Protein AF-A0A961IWF0-F1 (afdb_monomer_lite)

Foldseek 3Di:
DPPDDADQQWWKAWPVRDTAGFNDDDPFWTWGQDPVGDTDTGGVVRVVPTDMDTCPSPPNKDKDKDKDWDAPPDPPVVVQVVVQVVQQPDPQWDPPPHGKGKAFPQADPGGTMIMIMTMD

Sequence (120 aa):
LLEGQATVGDYVELDGGEAGTIVKMTARAIILETFDGKWIVVPNEHFITTRVVNYSDSGSANRYEAPFSVSYDTDINTVPAIIEAAVAKLDFVLEKPDGPDCELAGFGESGIDFVCEFWV

Structure (mmCIF, N/CA/C/O backbone):
data_AF-A0A961IWF0-F1
#
_entry.id   AF-A0A961IWF0-F1
#
loop_
_atom_site.group_PDB
_atom_site.id
_atom_site.type_symbol
_atom_site.label_atom_id
_atom_site.label_alt_id
_atom_site.label_comp_id
_atom_site.label_asym_id
_atom_site.label_entity_id
_atom_site.label_seq_id
_atom_site.pdbx_PDB_ins_code
_atom_site.Cartn_x
_atom_site.Cartn_y
_atom_site.Cartn_z
_atom_site.occupancy
_atom_site.B_iso_or_equiv
_atom_site.auth_seq_id
_atom_site.auth_comp_id
_atom_site.auth_asym_id
_atom_site.auth_atom_id
_atom_site.pdbx_PDB_model_num
ATOM 1 N N . LEU A 1 1 ? 20.834 -4.773 -19.239 1.00 44.66 1 LEU A N 1
ATOM 2 C CA . LEU A 1 1 ? 19.763 -5.521 -18.556 1.00 44.66 1 LEU A CA 1
ATOM 3 C C . LEU A 1 1 ? 19.713 -4.924 -17.160 1.00 44.66 1 LEU A C 1
ATOM 5 O O . LEU A 1 1 ? 20.752 -4.958 -16.516 1.00 44.66 1 LEU A O 1
ATOM 9 N N . LEU A 1 2 ? 18.622 -4.262 -16.766 1.00 52.09 2 LEU A N 1
ATOM 10 C CA . LEU A 1 2 ? 18.432 -3.916 -15.355 1.00 52.09 2 LEU A CA 1
ATOM 11 C C . LEU A 1 2 ? 18.241 -5.260 -14.641 1.00 52.09 2 LEU A C 1
ATOM 13 O O . LEU A 1 2 ? 17.414 -6.061 -15.080 1.00 52.09 2 LEU A O 1
ATOM 17 N N . GLU A 1 3 ? 19.085 -5.575 -13.667 1.00 54.44 3 GLU A N 1
ATOM 18 C CA . GLU A 1 3 ? 18.997 -6.832 -12.930 1.00 54.44 3 GLU A CA 1
ATOM 19 C C . GLU A 1 3 ? 17.703 -6.839 -12.104 1.00 54.44 3 GLU A C 1
ATOM 21 O O . GLU A 1 3 ? 17.635 -6.227 -11.049 1.00 54.44 3 GLU A O 1
ATOM 26 N N . GLY A 1 4 ? 16.665 -7.494 -12.629 1.00 59.97 4 GLY A N 1
ATOM 27 C CA . GLY A 1 4 ? 15.558 -8.114 -11.889 1.00 59.97 4 GLY A CA 1
ATOM 28 C C . GLY A 1 4 ? 14.558 -7.233 -11.132 1.00 59.97 4 GLY A C 1
ATOM 29 O O . GLY A 1 4 ? 13.474 -7.724 -10.882 1.00 59.97 4 GLY A O 1
ATOM 30 N N . GLN A 1 5 ? 14.869 -5.983 -10.788 1.00 69.31 5 GLN A N 1
ATOM 31 C CA . GLN A 1 5 ? 14.088 -5.219 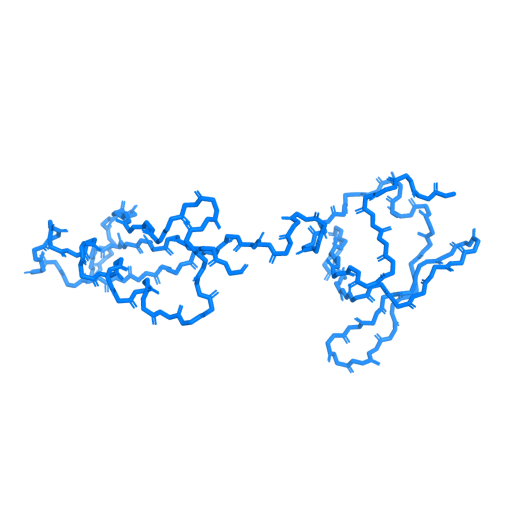-9.798 1.00 69.31 5 GLN A CA 1
ATOM 32 C C . GLN A 1 5 ? 12.964 -4.344 -10.377 1.00 69.31 5 GLN A C 1
ATOM 34 O O . GLN A 1 5 ? 12.170 -3.790 -9.622 1.00 69.31 5 GLN A O 1
ATOM 39 N N . ALA A 1 6 ? 12.910 -4.164 -11.699 1.00 82.00 6 ALA A N 1
ATOM 40 C CA . ALA A 1 6 ? 11.843 -3.430 -12.378 1.00 82.00 6 ALA A CA 1
ATOM 41 C C . ALA A 1 6 ? 11.690 -3.944 -13.813 1.00 82.00 6 ALA A C 1
ATOM 43 O O . ALA A 1 6 ? 12.648 -3.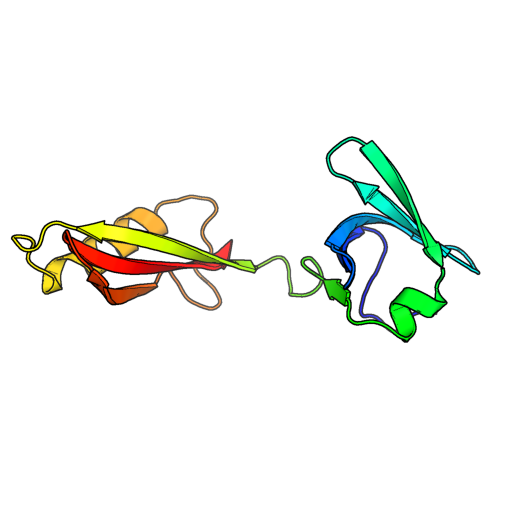936 -14.595 1.00 82.00 6 ALA A O 1
ATOM 44 N N . THR A 1 7 ? 10.494 -4.400 -14.163 1.00 88.00 7 THR A N 1
ATOM 45 C CA . THR A 1 7 ? 10.182 -5.043 -15.441 1.00 88.00 7 THR A CA 1
ATOM 46 C C . THR A 1 7 ? 8.928 -4.456 -16.086 1.00 88.00 7 THR A C 1
ATOM 48 O O . THR A 1 7 ? 8.189 -3.688 -15.478 1.00 88.00 7 THR A O 1
ATOM 51 N N . VAL A 1 8 ? 8.703 -4.761 -17.369 1.00 91.00 8 VAL A N 1
ATOM 52 C CA . VAL A 1 8 ? 7.486 -4.319 -18.072 1.00 91.00 8 VAL A CA 1
ATOM 53 C C . VAL A 1 8 ? 6.255 -4.900 -17.377 1.00 91.00 8 VAL A C 1
ATOM 55 O O . VAL A 1 8 ? 6.148 -6.116 -17.251 1.00 91.00 8 VAL A O 1
ATOM 58 N N . GLY A 1 9 ? 5.322 -4.031 -16.995 1.00 89.19 9 GLY A N 1
ATOM 59 C CA . GLY A 1 9 ? 4.133 -4.358 -16.208 1.00 89.19 9 GLY A CA 1
ATOM 60 C C . GLY A 1 9 ? 4.174 -3.806 -14.783 1.00 89.19 9 GLY A C 1
ATOM 61 O O . GLY A 1 9 ? 3.110 -3.577 -14.214 1.00 89.19 9 GLY A O 1
ATOM 62 N N . ASP A 1 10 ? 5.359 -3.517 -14.244 1.00 89.88 10 ASP A N 1
ATOM 63 C CA . ASP A 1 10 ? 5.484 -3.022 -12.874 1.00 89.88 10 ASP A CA 1
ATOM 64 C C . ASP A 1 10 ? 5.054 -1.561 -12.765 1.00 89.88 10 ASP A C 1
ATOM 66 O O . ASP A 1 10 ? 5.429 -0.723 -13.592 1.00 89.88 10 ASP A O 1
ATOM 70 N N . TYR A 1 11 ? 4.297 -1.245 -11.718 1.00 91.50 11 TYR A N 1
ATOM 71 C CA . TYR A 1 11 ? 4.048 0.127 -11.304 1.00 91.50 11 TYR A CA 1
ATOM 72 C C . TYR A 1 11 ? 5.187 0.597 -10.400 1.00 91.50 11 TYR A C 1
ATOM 74 O O . TYR A 1 11 ? 5.459 0.000 -9.355 1.00 91.50 11 TYR A O 1
ATOM 82 N N . VAL A 1 12 ? 5.860 1.668 -10.814 1.00 91.94 12 VAL A N 1
ATOM 83 C CA . VAL A 1 12 ? 7.038 2.199 -10.125 1.00 91.94 12 VAL A CA 1
ATOM 84 C C . VAL A 1 12 ? 6.904 3.692 -9.870 1.00 91.94 12 VAL A C 1
ATOM 86 O O . VAL A 1 12 ? 6.254 4.406 -10.633 1.00 91.94 12 VAL A O 1
ATOM 89 N N . GLU A 1 13 ? 7.569 4.163 -8.823 1.00 92.88 13 GLU A N 1
ATOM 90 C CA . GLU A 1 13 ? 7.738 5.579 -8.501 1.00 92.88 13 GLU A CA 1
ATOM 91 C C . GLU A 1 13 ? 9.224 5.915 -8.358 1.00 92.88 13 GLU A C 1
ATOM 93 O O . GLU A 1 13 ? 10.002 5.170 -7.751 1.00 92.88 13 GLU A O 1
ATOM 98 N N . LEU A 1 14 ? 9.619 7.037 -8.953 1.00 91.75 14 LEU A N 1
ATOM 99 C CA . LEU A 1 14 ? 10.971 7.581 -8.917 1.00 91.75 14 LEU A CA 1
ATOM 100 C C . LEU A 1 14 ? 11.086 8.665 -7.841 1.00 91.75 14 LEU A C 1
ATOM 102 O O . LEU A 1 14 ? 10.097 9.274 -7.446 1.00 91.75 14 LEU A O 1
ATOM 106 N N . ASP A 1 15 ? 12.311 8.974 -7.415 1.00 88.38 15 ASP A N 1
ATOM 107 C CA . ASP A 1 15 ? 12.577 9.969 -6.361 1.00 88.38 15 ASP A CA 1
ATOM 108 C C . ASP A 1 15 ? 12.006 11.381 -6.617 1.00 88.38 15 ASP A C 1
ATOM 110 O O . ASP A 1 15 ? 11.837 12.146 -5.667 1.00 88.38 15 ASP A O 1
ATOM 114 N N . 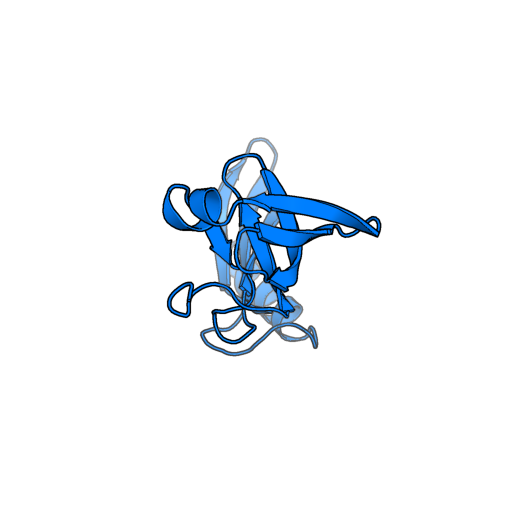GLY A 1 16 ? 11.713 11.748 -7.869 1.00 85.12 16 GLY A N 1
ATOM 115 C CA . GLY A 1 16 ? 11.091 13.030 -8.226 1.00 85.12 16 GLY A CA 1
ATOM 116 C C . GLY A 1 16 ? 9.560 13.047 -8.119 1.00 85.12 16 GLY A C 1
ATOM 117 O O . GLY A 1 16 ? 8.944 14.080 -8.389 1.00 85.12 16 GLY A O 1
ATOM 118 N N . GLY A 1 17 ? 8.943 11.935 -7.707 1.00 86.88 17 GLY A N 1
ATOM 119 C CA . GLY A 1 17 ? 7.491 11.756 -7.642 1.00 86.88 17 GLY A CA 1
ATOM 120 C C . GLY A 1 17 ? 6.863 11.348 -8.977 1.00 86.88 17 GLY A C 1
ATOM 121 O O . GLY A 1 17 ? 5.643 11.210 -9.070 1.00 86.88 17 GLY A O 1
ATOM 122 N N . GLU A 1 18 ? 7.659 11.152 -10.032 1.00 91.50 18 GLU A N 1
ATOM 123 C CA . GLU A 1 18 ? 7.174 10.539 -11.261 1.00 91.50 18 GLU A CA 1
ATOM 124 C C . GLU A 1 18 ? 6.820 9.074 -11.008 1.00 91.50 18 GLU A C 1
ATOM 126 O O . GLU A 1 18 ? 7.680 8.273 -10.643 1.00 91.50 18 GLU A O 1
ATOM 131 N N . ALA A 1 19 ? 5.563 8.716 -11.258 1.00 94.25 19 ALA A N 1
ATOM 132 C CA . ALA A 1 19 ? 5.074 7.358 -11.091 1.00 94.25 19 ALA A CA 1
ATOM 133 C C . ALA A 1 19 ? 4.278 6.890 -12.311 1.00 94.25 19 ALA A C 1
ATOM 135 O O . ALA A 1 19 ? 3.619 7.680 -12.995 1.00 94.25 19 ALA A O 1
ATOM 136 N N . GLY A 1 20 ? 4.341 5.593 -12.588 1.00 94.75 20 GLY A N 1
ATOM 137 C CA . GLY A 1 20 ? 3.609 4.980 -13.687 1.00 94.75 20 GLY A CA 1
ATOM 138 C C . GLY A 1 20 ? 3.968 3.517 -13.897 1.00 94.75 20 GLY A C 1
ATOM 139 O O . GLY A 1 20 ? 4.905 2.986 -13.302 1.00 94.75 20 GLY A O 1
ATOM 140 N N . THR A 1 21 ? 3.224 2.867 -14.785 1.00 95.19 21 THR A N 1
ATOM 141 C CA . THR A 1 21 ? 3.473 1.480 -15.179 1.00 95.19 21 THR A CA 1
ATOM 142 C C . THR A 1 21 ? 4.542 1.425 -16.260 1.00 95.19 21 THR A C 1
ATOM 144 O O . THR A 1 21 ? 4.453 2.132 -17.265 1.00 95.19 21 THR A O 1
ATOM 147 N N . ILE A 1 22 ? 5.544 0.561 -16.109 1.00 94.31 22 ILE A N 1
ATOM 148 C CA . ILE A 1 22 ? 6.544 0.323 -17.150 1.00 94.31 22 ILE A CA 1
ATOM 149 C C . ILE A 1 22 ? 5.862 -0.354 -18.341 1.00 94.31 22 ILE A C 1
ATOM 151 O O . ILE A 1 22 ? 5.575 -1.547 -18.313 1.00 94.31 22 ILE A O 1
ATOM 155 N N . VAL A 1 23 ? 5.652 0.387 -19.427 1.00 95.94 23 VAL A N 1
ATOM 156 C CA . VAL A 1 23 ? 5.028 -0.144 -20.654 1.00 95.94 23 VAL A CA 1
ATOM 157 C C . VAL A 1 23 ? 6.053 -0.578 -21.695 1.00 95.94 23 VAL A C 1
ATOM 159 O O . VAL A 1 23 ? 5.755 -1.377 -22.584 1.00 95.94 23 VAL A O 1
ATOM 162 N N . LYS A 1 24 ? 7.283 -0.054 -21.616 1.00 94.25 24 LYS A N 1
ATOM 163 C CA . LYS A 1 24 ? 8.349 -0.390 -22.563 1.00 94.25 24 LYS A CA 1
ATOM 164 C C . LYS 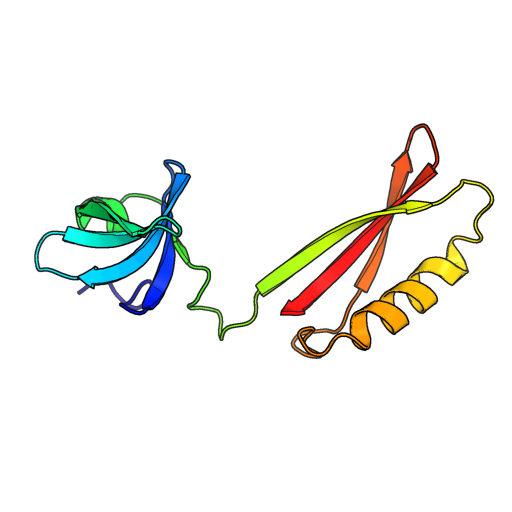A 1 24 ? 9.731 -0.114 -21.994 1.00 94.25 24 LYS A C 1
ATOM 166 O O . LYS A 1 24 ? 9.982 0.949 -21.439 1.00 94.25 24 LYS A O 1
ATOM 171 N N . MET A 1 25 ? 10.666 -1.021 -22.258 1.00 92.00 25 MET A N 1
ATOM 172 C CA . MET A 1 25 ? 12.090 -0.824 -21.984 1.00 92.00 25 MET A CA 1
ATOM 173 C C . MET A 1 25 ? 12.879 -0.852 -23.294 1.00 92.00 25 MET A C 1
ATOM 175 O O . MET A 1 25 ? 12.607 -1.651 -24.192 1.00 92.00 25 MET A O 1
ATOM 179 N N . THR A 1 26 ? 13.854 0.040 -23.428 1.00 91.31 26 THR A N 1
ATOM 180 C CA . THR A 1 26 ? 14.718 0.152 -24.610 1.00 91.31 26 THR A CA 1
ATOM 181 C C . THR A 1 26 ? 16.190 0.137 -24.203 1.00 91.31 26 THR A C 1
ATOM 183 O O . THR A 1 26 ? 16.536 0.111 -23.023 1.00 91.31 26 THR A O 1
ATOM 186 N N . ALA A 1 27 ? 17.091 0.209 -25.186 1.00 89.81 27 ALA A N 1
ATOM 187 C CA . ALA A 1 27 ? 18.526 0.262 -24.920 1.00 89.81 27 ALA A CA 1
ATOM 188 C C . ALA A 1 27 ? 18.967 1.488 -24.092 1.00 89.81 27 ALA A C 1
ATOM 190 O O . ALA A 1 27 ? 20.050 1.452 -23.513 1.00 89.81 27 ALA A O 1
ATOM 191 N N . ARG A 1 28 ? 18.175 2.572 -24.051 1.00 90.44 28 ARG A N 1
ATOM 192 C CA . ARG A 1 28 ? 18.568 3.842 -23.405 1.00 90.44 28 ARG A CA 1
ATOM 193 C C . ARG A 1 28 ? 17.540 4.430 -22.447 1.00 90.44 28 ARG A C 1
ATOM 195 O O . ARG A 1 28 ? 17.913 5.279 -21.645 1.00 90.44 28 ARG A O 1
ATOM 202 N N . ALA A 1 29 ? 16.283 4.020 -22.548 1.00 93.06 29 ALA A N 1
ATOM 203 C CA . ALA A 1 29 ? 15.207 4.568 -21.738 1.00 93.06 29 ALA A CA 1
ATOM 204 C C . ALA A 1 29 ? 14.138 3.527 -21.407 1.00 93.06 29 ALA A C 1
ATOM 206 O O . ALA A 1 29 ? 13.909 2.581 -22.174 1.00 93.06 29 ALA A O 1
ATOM 207 N N . ILE A 1 30 ? 13.442 3.787 -20.312 1.00 93.12 30 ILE A N 1
ATOM 208 C CA . ILE A 1 30 ? 12.235 3.116 -19.852 1.00 93.12 30 ILE A CA 1
ATOM 209 C C . ILE A 1 30 ? 11.074 4.098 -20.029 1.00 93.12 30 ILE A C 1
ATOM 211 O O . ILE A 1 30 ? 11.218 5.294 -19.783 1.00 93.12 30 ILE A O 1
ATOM 215 N N . ILE A 1 31 ? 9.943 3.605 -20.526 1.00 95.31 31 ILE A N 1
ATOM 216 C CA . ILE A 1 31 ? 8.723 4.388 -20.718 1.00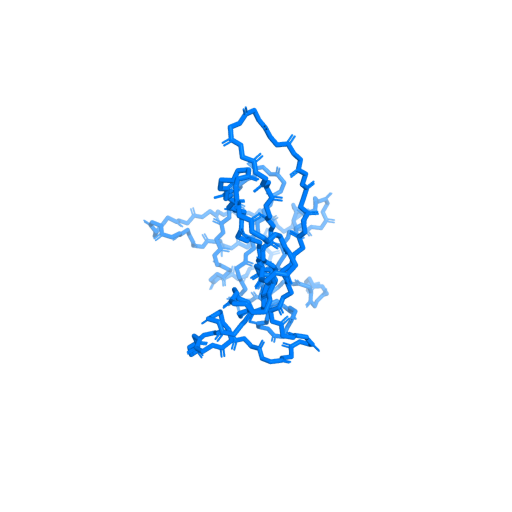 95.31 31 ILE A CA 1
ATOM 217 C C . ILE A 1 31 ? 7.735 3.979 -19.635 1.00 95.31 31 ILE A C 1
ATOM 219 O O . ILE A 1 31 ? 7.347 2.808 -19.575 1.00 95.31 31 ILE A O 1
ATOM 223 N N . LEU A 1 32 ? 7.341 4.952 -18.820 1.00 96.31 32 LEU A N 1
ATOM 224 C CA . LEU A 1 32 ? 6.261 4.830 -17.850 1.00 96.31 32 LEU A CA 1
ATOM 225 C C . LEU A 1 32 ? 4.980 5.405 -18.449 1.00 96.31 32 LEU A C 1
ATOM 227 O O . LEU A 1 32 ? 5.014 6.490 -19.029 1.00 96.31 32 LEU A O 1
ATOM 231 N N . GLU A 1 33 ? 3.866 4.704 -18.297 1.00 97.00 33 GLU A N 1
ATOM 232 C CA . GLU A 1 33 ? 2.530 5.231 -18.560 1.00 97.00 33 GLU A CA 1
ATOM 233 C C . GLU A 1 33 ? 1.873 5.624 -17.235 1.00 97.00 33 GLU A C 1
ATOM 235 O O . GLU A 1 33 ? 1.767 4.815 -16.312 1.00 97.00 33 GLU A O 1
ATOM 240 N N . THR A 1 34 ? 1.484 6.890 -17.117 1.00 95.69 34 THR A N 1
ATOM 241 C CA . THR A 1 34 ? 0.785 7.418 -15.943 1.00 95.69 34 THR A CA 1
ATOM 242 C C . THR A 1 34 ? -0.680 6.987 -15.942 1.00 95.69 34 THR A C 1
ATOM 244 O O . THR A 1 34 ? -1.243 6.625 -16.976 1.00 95.69 34 THR A O 1
ATOM 247 N N . PHE A 1 35 ? -1.349 7.114 -14.792 1.00 91.12 35 PHE A N 1
ATOM 248 C CA . PHE A 1 35 ? -2.784 6.824 -14.675 1.00 91.12 35 PHE A CA 1
ATOM 249 C C . PHE A 1 35 ? -3.661 7.658 -15.631 1.00 91.12 35 PHE A C 1
ATOM 251 O O . PHE A 1 35 ? -4.715 7.204 -16.067 1.00 91.12 35 PHE A O 1
ATOM 258 N N . ASP A 1 36 ? -3.225 8.871 -15.991 1.00 93.62 36 ASP A N 1
ATOM 259 C CA . ASP A 1 36 ? -3.910 9.744 -16.951 1.00 93.62 36 ASP A CA 1
ATOM 260 C C . ASP A 1 36 ? -3.450 9.547 -18.412 1.00 93.62 36 ASP A C 1
ATOM 262 O O . ASP A 1 36 ? -3.759 10.371 -19.275 1.00 93.62 36 ASP A O 1
ATOM 266 N N . GLY A 1 37 ? -2.734 8.454 -18.703 1.00 91.94 37 GLY A N 1
ATOM 267 C CA . GLY A 1 37 ? -2.372 8.027 -20.058 1.00 91.94 37 GLY A CA 1
ATOM 268 C C . GLY A 1 37 ? -1.233 8.823 -20.702 1.00 91.94 37 GLY A C 1
ATOM 269 O O . GLY A 1 37 ? -1.099 8.833 -21.927 1.00 91.94 37 GLY A O 1
ATOM 270 N N . LYS A 1 38 ? -0.418 9.531 -19.913 1.00 96.19 38 LYS A N 1
ATOM 271 C CA . LYS A 1 38 ? 0.779 10.230 -20.402 1.00 96.19 38 LYS A CA 1
ATOM 272 C C . LYS A 1 38 ? 1.982 9.304 -20.350 1.00 96.19 38 LYS A C 1
ATOM 274 O O . LYS A 1 38 ? 2.085 8.438 -19.489 1.00 96.19 38 LYS A O 1
ATOM 279 N N . TRP A 1 39 ? 2.930 9.534 -21.252 1.00 97.19 39 TRP A N 1
ATOM 280 C CA . TRP A 1 39 ? 4.203 8.822 -21.239 1.00 97.19 39 TRP A CA 1
ATOM 281 C C . TRP A 1 39 ? 5.298 9.666 -20.601 1.00 97.19 39 TRP A C 1
ATOM 283 O O . TRP A 1 39 ? 5.550 10.795 -21.027 1.00 97.19 39 TRP A O 1
ATOM 293 N N . ILE A 1 40 ? 5.993 9.078 -19.633 1.00 95.62 40 ILE A N 1
ATOM 294 C CA . ILE A 1 40 ? 7.219 9.613 -19.049 1.00 95.62 40 ILE A CA 1
ATOM 295 C C . ILE A 1 40 ? 8.378 8.776 -19.587 1.00 95.62 40 ILE A C 1
ATOM 297 O O . ILE A 1 40 ? 8.433 7.562 -19.397 1.00 95.62 40 ILE A O 1
ATOM 301 N N . VAL A 1 41 ? 9.297 9.422 -20.305 1.00 95.31 41 VAL A N 1
ATOM 302 C CA . VAL A 1 41 ? 10.483 8.768 -20.871 1.00 95.31 41 VAL A CA 1
ATOM 303 C C . VAL A 1 41 ? 11.657 9.010 -19.939 1.00 95.31 41 VAL A C 1
ATOM 305 O O . VAL A 1 41 ? 12.152 10.130 -19.833 1.00 95.31 41 VAL A O 1
ATOM 308 N N . VAL A 1 42 ? 12.117 7.949 -19.293 1.00 92.62 42 VAL A N 1
ATOM 309 C CA . VAL A 1 42 ? 13.130 8.014 -18.244 1.00 92.62 42 VAL A CA 1
ATOM 310 C C . VAL A 1 42 ? 14.408 7.340 -18.744 1.00 92.62 42 VAL A C 1
ATOM 312 O O . VAL A 1 42 ? 14.362 6.171 -19.138 1.00 92.62 42 VAL A O 1
ATOM 315 N N . PRO A 1 43 ? 15.565 8.022 -18.764 1.00 92.25 43 PRO A N 1
ATOM 316 C CA . PRO A 1 43 ? 16.824 7.391 -19.144 1.00 92.25 43 PRO A CA 1
ATOM 317 C C . PRO A 1 43 ? 17.178 6.231 -18.204 1.00 92.25 43 PRO A C 1
ATOM 319 O O . PRO A 1 43 ? 16.998 6.334 -16.994 1.00 92.25 43 PRO A O 1
ATOM 322 N N . ASN A 1 44 ? 17.751 5.152 -18.742 1.00 88.00 44 ASN A N 1
ATOM 323 C CA . ASN A 1 44 ? 18.116 3.964 -17.953 1.00 88.00 44 ASN A CA 1
ATOM 324 C C . ASN A 1 44 ? 19.052 4.295 -16.776 1.00 88.00 44 ASN A C 1
ATOM 326 O O . ASN A 1 44 ? 19.011 3.618 -15.757 1.00 88.00 44 ASN A O 1
ATOM 330 N N . GLU A 1 45 ? 19.886 5.330 -16.917 1.00 88.31 45 GLU A N 1
ATOM 331 C CA . GLU A 1 45 ? 20.790 5.801 -15.863 1.00 88.31 45 GLU A CA 1
ATOM 332 C C . GLU A 1 45 ? 20.042 6.225 -14.594 1.00 88.31 45 GLU A C 1
ATOM 334 O O . GLU A 1 45 ? 20.520 5.937 -13.500 1.00 88.31 45 GLU A O 1
ATOM 339 N N . HIS A 1 46 ? 18.847 6.816 -14.709 1.00 86.81 46 HIS A N 1
ATOM 340 C CA . HIS A 1 46 ? 18.053 7.194 -13.537 1.00 86.81 46 HIS A CA 1
ATOM 341 C C . HIS A 1 46 ? 17.657 5.957 -12.726 1.00 86.81 46 HIS A C 1
ATOM 343 O O . HIS A 1 46 ? 17.924 5.904 -11.537 1.00 86.81 46 HIS A O 1
ATOM 349 N N . PHE A 1 47 ? 17.177 4.895 -13.377 1.00 83.19 47 PHE A N 1
ATOM 350 C CA . PHE A 1 47 ? 16.838 3.633 -12.702 1.00 83.19 47 PHE A CA 1
ATOM 351 C C . PHE A 1 47 ? 18.025 2.931 -12.023 1.00 83.19 47 PHE A C 1
ATOM 353 O O . PHE A 1 47 ? 17.815 2.033 -11.216 1.00 83.19 47 PHE A O 1
ATOM 360 N N . ILE A 1 48 ? 19.262 3.295 -12.372 1.00 82.06 48 ILE A N 1
ATOM 361 C CA . ILE A 1 48 ? 20.482 2.730 -11.777 1.00 82.06 48 ILE A CA 1
ATOM 362 C C . ILE A 1 48 ? 21.007 3.618 -10.643 1.00 82.06 48 ILE A C 1
ATOM 364 O O . ILE A 1 48 ? 21.601 3.120 -9.690 1.00 82.06 48 ILE A O 1
ATOM 368 N N . THR A 1 49 ? 20.850 4.934 -10.771 1.00 85.75 49 THR A N 1
ATOM 369 C CA . THR A 1 49 ? 21.506 5.925 -9.903 1.00 85.75 49 THR A CA 1
ATOM 370 C C . THR A 1 49 ? 20.583 6.538 -8.857 1.00 85.75 49 THR A C 1
ATOM 372 O O . THR A 1 49 ? 21.082 7.092 -7.878 1.00 85.75 49 THR A O 1
ATOM 375 N N . THR A 1 50 ? 19.265 6.435 -9.031 1.00 84.88 50 THR A N 1
ATOM 376 C CA . THR A 1 50 ? 18.258 6.940 -8.089 1.00 84.88 50 THR A CA 1
ATOM 377 C C . THR A 1 50 ? 17.499 5.791 -7.441 1.00 84.88 50 THR A C 1
ATOM 379 O O . THR A 1 50 ? 17.479 4.670 -7.955 1.00 84.88 50 THR A O 1
ATOM 382 N N . ARG A 1 51 ? 16.846 6.057 -6.309 1.00 86.38 51 ARG A N 1
ATOM 383 C CA . ARG A 1 51 ? 15.956 5.076 -5.690 1.00 86.38 51 ARG A CA 1
ATOM 384 C C . ARG A 1 51 ? 14.694 4.942 -6.546 1.00 86.38 51 ARG A C 1
ATOM 386 O O . ARG A 1 51 ? 14.185 5.914 -7.105 1.00 86.38 51 ARG A O 1
ATOM 393 N N . VAL A 1 52 ? 14.213 3.707 -6.637 1.00 89.00 52 VAL A N 1
ATOM 394 C CA . VAL A 1 52 ? 12.965 3.333 -7.301 1.00 89.00 52 VAL A CA 1
ATOM 395 C C . VAL A 1 52 ? 12.131 2.567 -6.288 1.00 89.00 52 VAL A C 1
ATOM 397 O O . VAL A 1 52 ? 12.626 1.624 -5.669 1.00 89.00 52 VAL A O 1
ATOM 400 N N . VAL A 1 53 ? 10.880 2.974 -6.105 1.00 89.19 53 VAL A N 1
ATOM 401 C CA . VAL A 1 53 ? 9.891 2.198 -5.356 1.00 89.19 53 VAL A CA 1
ATOM 402 C C . VAL A 1 53 ? 9.127 1.360 -6.372 1.00 89.19 53 VAL A C 1
ATOM 404 O O . VAL A 1 53 ? 8.495 1.915 -7.267 1.00 89.19 53 VAL A O 1
ATOM 407 N N . ASN A 1 54 ? 9.218 0.035 -6.274 1.00 88.25 54 ASN A N 1
ATOM 408 C CA . ASN A 1 54 ? 8.442 -0.884 -7.102 1.00 88.25 54 ASN A CA 1
ATOM 409 C C . ASN A 1 54 ? 7.286 -1.444 -6.271 1.00 88.25 54 ASN A C 1
ATOM 411 O O . ASN A 1 54 ? 7.516 -2.070 -5.239 1.00 88.25 54 ASN A O 1
ATOM 415 N N . TYR A 1 55 ? 6.059 -1.214 -6.729 1.00 85.75 55 TYR A N 1
ATOM 416 C CA . TYR A 1 55 ? 4.833 -1.636 -6.050 1.00 85.75 55 TYR A CA 1
ATOM 417 C C . TYR A 1 55 ? 4.309 -2.998 -6.540 1.00 85.75 55 TYR A C 1
ATOM 419 O O . TYR A 1 55 ? 3.261 -3.460 -6.091 1.00 85.75 55 TYR A O 1
ATOM 427 N N . SER A 1 56 ? 4.986 -3.621 -7.509 1.00 81.25 56 SER A N 1
ATOM 428 C CA . SER A 1 56 ? 4.516 -4.812 -8.231 1.00 81.25 56 SER A CA 1
ATOM 429 C C . SER A 1 56 ? 5.386 -6.060 -8.031 1.00 81.25 56 SER A C 1
ATOM 431 O O . SER A 1 56 ? 4.867 -7.169 -8.144 1.00 81.25 56 SER A O 1
ATOM 433 N N . ASP A 1 57 ? 6.667 -5.911 -7.677 1.00 70.81 57 ASP A N 1
ATOM 434 C CA . ASP A 1 57 ? 7.624 -7.033 -7.577 1.00 70.81 57 ASP A CA 1
ATOM 435 C C . ASP A 1 57 ? 7.479 -7.869 -6.278 1.00 70.81 57 ASP A C 1
ATOM 437 O O . ASP A 1 57 ? 7.880 -9.031 -6.222 1.00 70.81 57 ASP A O 1
ATOM 441 N N . SER A 1 58 ? 6.825 -7.346 -5.230 1.00 60.69 58 SER A N 1
ATOM 442 C CA . SER A 1 58 ? 6.652 -8.019 -3.924 1.00 60.69 58 SER A CA 1
ATOM 443 C C . SER A 1 58 ? 5.546 -9.090 -3.886 1.00 60.69 58 SER A C 1
ATOM 445 O O . SER A 1 58 ? 4.875 -9.265 -2.871 1.00 60.69 58 SER A O 1
ATOM 447 N N . GLY A 1 59 ? 5.333 -9.834 -4.975 1.00 60.44 59 GLY A N 1
ATOM 448 C CA . GLY A 1 59 ? 4.342 -10.919 -5.003 1.00 60.44 59 GLY A CA 1
ATOM 449 C C . GLY A 1 59 ? 2.889 -10.435 -4.953 1.00 60.44 59 GLY A C 1
ATOM 450 O O . GLY A 1 59 ? 2.049 -11.106 -4.359 1.00 60.44 59 GLY A O 1
ATOM 451 N N . SER A 1 60 ? 2.615 -9.280 -5.573 1.00 66.50 60 SER A N 1
ATOM 452 C CA . SER A 1 60 ? 1.302 -8.626 -5.720 1.00 66.50 60 SER A CA 1
ATOM 453 C C . SER A 1 60 ? 0.578 -8.194 -4.442 1.00 66.50 60 SER A C 1
ATOM 455 O O . SER A 1 60 ? -0.516 -7.661 -4.567 1.00 66.50 60 SER A O 1
ATOM 457 N N . ALA A 1 61 ? 1.166 -8.389 -3.258 1.00 80.19 61 ALA A N 1
ATOM 458 C CA . ALA A 1 61 ? 0.586 -7.955 -1.992 1.00 80.19 61 ALA A CA 1
ATOM 459 C C . ALA A 1 61 ? 1.259 -6.666 -1.498 1.00 80.19 61 ALA A C 1
ATOM 461 O O . ALA A 1 61 ? 2.486 -6.615 -1.356 1.00 80.19 61 ALA A O 1
ATOM 462 N N . ASN A 1 62 ? 0.462 -5.643 -1.206 1.00 87.25 62 ASN A N 1
ATOM 463 C CA . ASN A 1 62 ? 0.899 -4.387 -0.600 1.00 87.25 62 ASN A CA 1
ATOM 464 C C . ASN A 1 62 ? 0.192 -4.186 0.742 1.00 87.25 62 ASN A C 1
ATOM 466 O O . ASN A 1 62 ? -0.997 -4.471 0.871 1.00 87.25 62 ASN A O 1
ATOM 470 N N . ARG A 1 63 ? 0.918 -3.674 1.741 1.00 90.56 63 ARG A N 1
ATOM 471 C CA . ARG A 1 63 ? 0.343 -3.340 3.047 1.00 90.56 63 ARG A CA 1
ATOM 472 C C . ARG A 1 63 ? -0.076 -1.877 3.076 1.00 90.56 63 ARG A C 1
ATOM 474 O O . ARG A 1 63 ? 0.718 -1.006 2.724 1.00 90.56 63 ARG A O 1
ATOM 481 N N . TYR A 1 64 ? -1.299 -1.621 3.517 1.00 92.38 64 TYR A N 1
ATOM 482 C CA . TYR A 1 64 ? -1.862 -0.284 3.654 1.00 92.38 64 TYR A CA 1
ATOM 483 C C . TYR A 1 64 ? -2.309 -0.021 5.085 1.00 92.38 64 TYR A C 1
ATOM 485 O O . TYR A 1 64 ? -2.618 -0.946 5.831 1.00 92.38 64 TYR A O 1
ATOM 493 N N . GLU A 1 65 ? -2.370 1.262 5.428 1.00 95.69 65 GLU A N 1
ATOM 494 C CA . GLU A 1 65 ? -2.834 1.766 6.716 1.00 95.69 65 GLU A CA 1
ATOM 495 C C . GLU A 1 65 ? -4.122 2.575 6.525 1.00 95.69 65 GLU A C 1
ATOM 497 O O . GLU A 1 65 ? -4.213 3.439 5.647 1.00 95.69 65 GLU A O 1
ATOM 502 N N . ALA A 1 66 ? -5.117 2.323 7.373 1.00 96.88 66 ALA A N 1
ATOM 503 C CA . ALA A 1 66 ? -6.342 3.106 7.468 1.00 96.88 66 ALA A CA 1
ATOM 504 C C . ALA A 1 66 ? -6.428 3.775 8.851 1.00 96.88 66 ALA A C 1
ATOM 506 O O . ALA A 1 66 ? -6.884 3.140 9.806 1.00 96.88 66 ALA A O 1
ATOM 507 N N . PRO A 1 67 ? -6.000 5.046 8.985 1.00 97.44 67 PRO A N 1
ATOM 508 C CA . PRO A 1 67 ? -6.137 5.785 10.233 1.00 97.44 67 PRO A CA 1
ATOM 509 C C . PRO A 1 67 ? -7.589 6.227 10.456 1.00 97.44 67 PRO A C 1
ATOM 511 O O . PRO A 1 67 ? -8.261 6.713 9.542 1.00 97.44 67 PRO A O 1
ATOM 514 N N . PHE A 1 68 ? -8.070 6.100 11.690 1.00 97.19 68 PHE A N 1
ATOM 515 C CA . PHE A 1 68 ? -9.384 6.579 12.116 1.00 97.19 68 PHE A CA 1
ATOM 516 C C . PHE A 1 68 ? -9.362 6.998 13.589 1.00 97.19 68 PHE A C 1
ATOM 518 O O . PHE A 1 68 ? -8.413 6.724 14.315 1.00 97.19 68 PHE A O 1
ATOM 525 N N . SER A 1 69 ? -10.415 7.680 14.037 1.00 97.56 69 SER A N 1
ATOM 526 C CA . SER A 1 69 ? -10.536 8.140 15.422 1.00 97.56 69 SER A CA 1
ATOM 527 C C . SER A 1 69 ? -11.907 7.780 15.981 1.00 97.56 69 SER A C 1
ATOM 529 O O . SER A 1 69 ? -12.911 7.811 15.260 1.00 97.56 69 SER A O 1
ATOM 531 N N . VAL A 1 70 ? -11.956 7.432 17.263 1.00 97.50 70 VAL A N 1
ATOM 532 C CA . VAL A 1 70 ? -13.189 7.126 18.001 1.00 97.50 70 VAL A CA 1
ATOM 533 C C . VAL A 1 70 ? -13.376 8.097 19.163 1.00 97.50 70 VAL A C 1
ATOM 535 O O . VAL A 1 70 ? -12.423 8.705 19.645 1.00 97.50 70 VAL A O 1
ATOM 538 N N . SER A 1 71 ? -14.614 8.242 19.643 1.00 97.56 71 SER A N 1
ATOM 539 C CA . SER A 1 71 ? -14.890 9.062 20.831 1.00 97.56 71 SER A CA 1
ATOM 540 C C . SER A 1 71 ? -14.111 8.548 22.044 1.00 97.56 71 SER A C 1
ATOM 542 O O . SER A 1 71 ? -13.984 7.336 22.222 1.00 97.56 71 SER A O 1
ATOM 544 N N . TYR A 1 72 ? -13.695 9.456 22.928 1.00 96.69 72 TYR A N 1
ATOM 545 C CA . TYR A 1 72 ? -13.122 9.131 24.239 1.00 96.69 72 TYR A CA 1
ATOM 546 C C . TYR A 1 72 ? -14.036 8.280 25.133 1.00 96.69 72 TYR A C 1
ATOM 548 O O . TYR A 1 72 ? -13.546 7.598 26.028 1.00 96.69 72 TYR A O 1
ATOM 556 N N . ASP A 1 73 ? -15.345 8.284 24.873 1.00 96.81 73 ASP A N 1
ATOM 557 C CA . ASP A 1 73 ? -16.320 7.454 25.591 1.00 96.81 73 ASP A CA 1
ATOM 558 C C . ASP A 1 73 ? -16.367 5.995 25.087 1.00 96.81 73 ASP A C 1
ATOM 560 O O . ASP A 1 73 ? -17.121 5.175 25.614 1.00 96.81 73 ASP A O 1
ATOM 564 N N . THR A 1 74 ? -15.602 5.657 24.045 1.00 96.75 74 THR A N 1
ATOM 565 C CA . THR A 1 74 ? -15.568 4.311 23.452 1.00 96.75 74 THR A CA 1
ATOM 566 C C . THR A 1 74 ? -14.738 3.362 24.316 1.00 96.75 74 THR A C 1
ATOM 568 O O . THR A 1 74 ? -13.634 3.706 24.734 1.00 96.75 74 THR A O 1
ATOM 571 N N . ASP A 1 75 ? -15.215 2.131 24.532 1.00 96.62 75 ASP A N 1
ATOM 572 C CA . ASP A 1 75 ? -14.383 1.083 25.134 1.00 96.62 75 ASP A CA 1
ATOM 573 C C . ASP A 1 75 ? -13.313 0.618 24.140 1.00 96.62 75 ASP A C 1
ATOM 575 O O . ASP A 1 75 ? -13.561 -0.214 23.261 1.00 96.62 75 ASP A O 1
ATOM 579 N N . ILE A 1 76 ? -12.107 1.160 24.305 1.00 96.19 76 ILE A N 1
ATOM 580 C CA . ILE A 1 76 ? -10.948 0.903 23.446 1.00 96.19 76 ILE A CA 1
ATOM 581 C C . ILE A 1 76 ? -10.589 -0.579 23.325 1.00 96.19 76 ILE A C 1
ATOM 583 O O . ILE A 1 76 ? -10.062 -0.983 22.296 1.00 96.19 76 ILE A O 1
ATOM 587 N N . ASN A 1 77 ? -10.906 -1.407 24.326 1.00 96.31 77 ASN A N 1
ATOM 588 C CA . ASN A 1 77 ? -10.566 -2.833 24.299 1.00 96.31 77 ASN A CA 1
ATOM 589 C C . ASN A 1 77 ? -11.442 -3.618 23.316 1.00 96.31 77 ASN A C 1
ATOM 591 O O . ASN A 1 77 ? -11.109 -4.741 22.949 1.00 96.31 77 ASN A O 1
ATOM 595 N N . THR A 1 78 ? -12.573 -3.042 22.904 1.00 97.44 78 THR A N 1
ATOM 596 C CA . THR A 1 78 ? -13.498 -3.667 21.950 1.00 97.44 78 THR A CA 1
ATOM 597 C C . THR A 1 78 ? -13.209 -3.280 20.503 1.00 97.44 78 THR A C 1
ATOM 599 O O . THR A 1 78 ? -13.623 -3.996 19.594 1.00 97.44 78 THR A O 1
ATOM 602 N N . VAL A 1 79 ? -12.496 -2.169 20.284 1.00 97.94 79 VAL A N 1
ATOM 603 C CA . VAL A 1 79 ? -12.288 -1.579 18.954 1.00 97.94 79 VAL A CA 1
ATOM 604 C C . VAL A 1 79 ? -11.520 -2.521 18.019 1.00 97.94 79 VAL A C 1
ATOM 606 O O . VAL A 1 79 ? -12.063 -2.786 16.944 1.00 97.94 79 VAL A O 1
ATOM 609 N N . PRO A 1 80 ? -10.358 -3.102 18.399 1.00 97.81 80 PRO A N 1
ATOM 610 C CA . PRO A 1 80 ? -9.592 -3.955 17.488 1.00 97.81 80 PRO A CA 1
ATOM 611 C C . PRO A 1 80 ? -10.410 -5.122 16.935 1.00 97.81 80 PRO A C 1
ATOM 613 O O . PRO A 1 80 ? -10.594 -5.240 15.728 1.00 97.81 80 PRO A O 1
ATOM 616 N N . ALA A 1 81 ? -11.061 -5.887 17.817 1.00 97.88 81 ALA A N 1
ATOM 617 C CA . ALA A 1 81 ? -11.870 -7.039 17.424 1.00 97.88 81 ALA A CA 1
ATOM 618 C C . ALA A 1 81 ? -13.034 -6.686 16.479 1.00 97.88 81 ALA A C 1
ATOM 620 O O . ALA A 1 81 ? -13.393 -7.488 15.616 1.00 97.88 81 ALA A O 1
ATOM 621 N N . ILE A 1 82 ? -13.653 -5.509 16.632 1.00 98.00 82 ILE A N 1
ATOM 622 C CA . ILE A 1 82 ? -14.738 -5.063 15.746 1.00 98.00 82 ILE A CA 1
ATOM 623 C C . ILE A 1 82 ? -14.184 -4.692 14.369 1.00 98.00 82 ILE A C 1
ATOM 625 O O . ILE A 1 82 ? -14.764 -5.080 13.352 1.00 98.00 82 ILE A O 1
ATOM 629 N N . ILE A 1 83 ? -13.087 -3.935 14.340 1.00 98.25 83 ILE A N 1
ATOM 630 C CA . ILE A 1 83 ? -12.498 -3.401 13.113 1.00 98.25 83 ILE A CA 1
ATOM 631 C C . ILE A 1 83 ? -11.833 -4.512 12.306 1.00 98.25 83 ILE A C 1
ATOM 633 O O . ILE A 1 83 ? -12.171 -4.677 11.136 1.00 98.25 83 ILE A O 1
ATOM 637 N N . GLU A 1 84 ? -10.999 -5.342 12.926 1.00 98.19 84 GLU A N 1
ATOM 638 C CA . GLU A 1 84 ? -10.350 -6.486 12.276 1.00 98.19 84 GLU A CA 1
ATOM 639 C C . GLU A 1 84 ? -11.388 -7.429 11.657 1.00 98.19 84 GLU A C 1
ATOM 641 O O . GLU A 1 84 ? -11.282 -7.803 10.490 1.00 98.19 84 GLU A O 1
ATOM 646 N N . ALA A 1 85 ? -12.466 -7.743 12.387 1.00 97.94 85 ALA A N 1
ATOM 647 C CA . ALA A 1 85 ? -13.541 -8.595 11.882 1.00 97.94 85 ALA A CA 1
ATOM 648 C C . ALA A 1 85 ? -14.356 -7.956 10.745 1.00 97.94 85 ALA A C 1
ATOM 650 O O . ALA A 1 85 ? -15.010 -8.674 9.982 1.00 97.94 85 ALA A O 1
ATOM 651 N N . ALA A 1 86 ? -14.391 -6.625 10.652 1.00 97.88 86 ALA A N 1
ATOM 652 C CA . ALA A 1 86 ? -15.030 -5.916 9.550 1.00 97.88 86 ALA A CA 1
ATOM 653 C C . ALA A 1 86 ? -14.120 -5.881 8.315 1.00 97.88 86 ALA A C 1
ATOM 655 O O . ALA A 1 86 ? -14.581 -6.202 7.220 1.00 97.88 86 ALA A O 1
ATOM 656 N N . VAL A 1 87 ? -12.840 -5.550 8.496 1.00 97.69 87 VAL A N 1
ATOM 657 C CA . VAL A 1 87 ? -11.846 -5.459 7.418 1.00 97.69 87 VAL A CA 1
ATOM 658 C C . VAL A 1 87 ? -11.567 -6.836 6.814 1.00 97.69 87 VAL A C 1
ATOM 660 O O . VAL A 1 87 ? -11.551 -6.967 5.595 1.00 97.69 87 VAL A O 1
ATOM 663 N N . ALA A 1 88 ? -11.485 -7.891 7.630 1.00 97.12 88 ALA A N 1
ATOM 664 C CA . ALA A 1 88 ? -11.245 -9.261 7.163 1.00 97.12 88 ALA A CA 1
ATOM 665 C C . ALA A 1 88 ? -12.379 -9.840 6.292 1.00 97.12 88 ALA A C 1
ATOM 667 O O . ALA A 1 88 ? -12.214 -10.890 5.682 1.00 97.12 88 ALA A O 1
ATOM 668 N N . LYS A 1 89 ? -13.551 -9.190 6.237 1.00 97.06 89 LYS A N 1
ATOM 669 C CA . LYS A 1 89 ? -14.675 -9.598 5.371 1.00 97.06 89 LYS A CA 1
ATOM 670 C C . LYS A 1 89 ? -14.620 -8.982 3.975 1.00 97.06 89 LYS A C 1
ATOM 672 O O . LYS A 1 89 ? -15.507 -9.258 3.171 1.00 97.06 89 LYS A O 1
ATOM 677 N N . LEU A 1 90 ? -13.664 -8.097 3.708 1.00 96.75 90 LEU A N 1
ATOM 678 C CA . LEU A 1 90 ? -13.528 -7.442 2.415 1.00 96.75 90 LEU A CA 1
ATOM 679 C C . LEU A 1 90 ? -12.804 -8.380 1.447 1.00 96.75 90 LEU A C 1
ATOM 681 O O . LEU A 1 90 ? -11.690 -8.805 1.722 1.00 96.75 90 LEU A O 1
ATOM 685 N N . ASP A 1 91 ? -13.420 -8.659 0.295 1.00 95.06 91 ASP A N 1
ATOM 686 C CA . ASP A 1 91 ? -12.923 -9.652 -0.676 1.00 95.06 91 ASP A CA 1
ATOM 687 C C . ASP A 1 91 ? -11.511 -9.362 -1.215 1.00 95.06 91 ASP A C 1
ATOM 689 O O . ASP A 1 91 ? -10.845 -10.259 -1.727 1.00 95.06 91 ASP A O 1
ATOM 693 N N . PHE A 1 92 ? -11.072 -8.104 -1.150 1.00 91.81 92 PHE A N 1
ATOM 694 C CA . PHE A 1 92 ? -9.750 -7.682 -1.609 1.00 91.81 92 PHE A CA 1
ATOM 695 C C . PHE A 1 92 ? -8.671 -7.778 -0.525 1.00 91.81 92 PHE A C 1
ATOM 697 O O . PHE A 1 92 ? -7.498 -7.669 -0.851 1.00 91.81 92 PHE A O 1
ATOM 704 N N . VAL A 1 93 ? -9.039 -7.969 0.743 1.00 94.94 93 VAL A N 1
ATOM 705 C CA . VAL A 1 93 ? -8.073 -8.059 1.841 1.00 94.94 93 VAL A CA 1
ATOM 706 C C . VAL A 1 93 ? -7.491 -9.467 1.904 1.00 94.94 93 VAL A C 1
ATOM 708 O O . VAL A 1 93 ? -8.217 -10.462 1.922 1.00 94.94 93 VAL A O 1
ATOM 711 N N . LEU A 1 94 ? -6.167 -9.555 1.949 1.00 92.56 94 LEU A N 1
ATOM 712 C CA . LEU A 1 94 ? -5.438 -10.815 1.985 1.00 92.56 94 LEU A CA 1
ATOM 713 C C . LEU A 1 94 ? -5.298 -11.330 3.425 1.00 92.56 94 LEU A C 1
ATOM 715 O O . LEU A 1 94 ? -5.032 -10.574 4.352 1.00 92.56 94 LEU A O 1
ATOM 719 N N . GLU A 1 95 ? -5.410 -12.649 3.603 1.00 90.62 95 GLU A N 1
ATOM 720 C CA . GLU A 1 95 ? -5.129 -13.326 4.886 1.00 90.62 95 GLU A CA 1
ATOM 721 C C . GLU A 1 95 ? -3.626 -13.566 5.126 1.00 90.62 95 GLU A C 1
ATOM 723 O O . GLU A 1 95 ? -3.222 -14.052 6.184 1.00 90.62 95 GLU A O 1
ATOM 728 N N . LYS A 1 96 ? -2.794 -13.324 4.107 1.00 89.25 96 LYS A N 1
ATOM 729 C CA . LYS A 1 96 ? -1.345 -13.533 4.137 1.00 89.25 96 LYS A CA 1
ATOM 730 C C . LYS A 1 96 ? -0.626 -12.284 3.630 1.00 89.25 96 LYS A C 1
ATOM 732 O O . LYS A 1 96 ? -1.110 -11.696 2.665 1.00 89.25 96 LYS A O 1
ATOM 737 N N . PRO A 1 97 ? 0.574 -11.971 4.154 1.00 86.88 97 PRO A N 1
ATOM 738 C CA . PRO A 1 97 ? 1.333 -12.710 5.178 1.00 86.88 97 PRO A CA 1
ATOM 739 C C . PRO A 1 97 ? 0.703 -12.708 6.582 1.00 86.88 97 PRO A C 1
ATOM 741 O O . PRO A 1 97 ? 0.893 -13.679 7.317 1.00 86.88 97 PRO A O 1
ATOM 744 N N . ASP A 1 98 ? -0.117 -11.710 6.884 1.00 90.94 98 ASP A N 1
ATOM 745 C CA . ASP A 1 98 ? -0.901 -11.546 8.107 1.00 90.94 98 ASP A CA 1
ATOM 746 C C . ASP A 1 98 ? -2.268 -10.928 7.761 1.00 90.94 98 ASP A C 1
ATOM 748 O O . ASP A 1 98 ? -2.449 -10.385 6.670 1.00 90.94 98 ASP A O 1
ATOM 752 N N . GLY A 1 99 ? -3.254 -11.101 8.645 1.00 93.69 99 GLY A N 1
ATOM 753 C CA . GLY A 1 99 ? -4.582 -10.504 8.481 1.00 93.69 99 GLY A CA 1
ATOM 754 C C . GLY A 1 99 ? -4.612 -9.038 8.925 1.00 93.69 99 GLY A C 1
ATOM 755 O O . GLY A 1 99 ? -3.576 -8.493 9.296 1.00 93.69 99 GLY A O 1
ATOM 756 N N . PRO A 1 100 ? -5.792 -8.397 8.923 1.00 97.31 100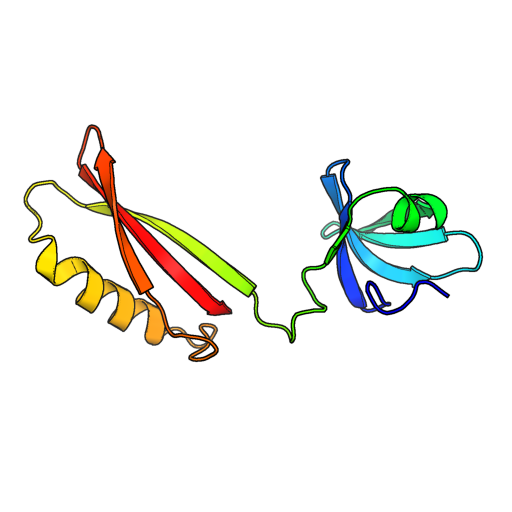 PRO A N 1
ATOM 757 C CA . PRO A 1 100 ? -5.933 -7.043 9.438 1.00 97.31 100 PRO A CA 1
ATOM 758 C C . PRO A 1 100 ? -5.495 -6.950 10.896 1.00 97.31 100 PRO A C 1
ATOM 760 O O . PRO A 1 100 ? -5.891 -7.793 11.701 1.00 97.31 100 PRO A O 1
ATOM 763 N N . ASP A 1 101 ? -4.743 -5.906 11.219 1.00 97.88 101 ASP A N 1
ATOM 764 C CA . ASP A 1 101 ? -4.263 -5.615 12.567 1.00 97.88 101 ASP A CA 1
ATOM 765 C C . ASP A 1 101 ? -4.702 -4.204 12.951 1.00 97.88 101 ASP A C 1
ATOM 767 O O . ASP A 1 101 ? -4.510 -3.264 12.176 1.00 97.88 101 ASP A O 1
ATOM 771 N N . CYS A 1 102 ? -5.374 -4.046 14.090 1.00 98.25 102 CYS A N 1
ATOM 772 C CA . CYS A 1 102 ? -5.913 -2.763 14.522 1.00 98.25 102 CYS A CA 1
ATOM 773 C C . CYS A 1 102 ? -5.297 -2.333 15.852 1.00 98.25 102 CYS A C 1
ATOM 775 O O . CYS A 1 102 ? -5.603 -2.875 16.913 1.00 98.25 102 CYS A O 1
ATOM 777 N N . GLU A 1 103 ? -4.528 -1.249 15.819 1.00 97.38 103 GLU A N 1
ATOM 778 C CA . GLU A 1 103 ? -3.762 -0.774 16.965 1.00 97.38 103 GLU A CA 1
ATOM 779 C C . GLU A 1 103 ? -4.173 0.636 17.394 1.00 97.38 103 GLU A C 1
ATOM 781 O O . GLU A 1 103 ? -4.591 1.471 16.586 1.00 97.38 103 GLU A O 1
ATOM 786 N N . LEU A 1 104 ? -4.034 0.920 18.693 1.00 97.25 104 LEU A N 1
ATOM 787 C CA . LEU A 1 104 ? -4.159 2.277 19.219 1.00 97.25 104 LEU A CA 1
ATOM 788 C C . LEU A 1 104 ? -2.918 3.072 18.803 1.00 97.25 104 LEU A C 1
ATOM 790 O O . LEU A 1 104 ? -1.812 2.793 19.260 1.00 97.25 104 LEU A O 1
ATOM 794 N N . ALA A 1 105 ? -3.120 4.091 17.975 1.00 97.06 105 ALA A N 1
ATOM 795 C CA . ALA A 1 105 ? -2.065 4.963 17.474 1.00 97.06 105 ALA A CA 1
ATOM 796 C C . ALA A 1 105 ? -1.765 6.118 18.442 1.00 97.06 105 ALA A C 1
ATOM 798 O O . ALA A 1 105 ? -0.622 6.565 18.557 1.00 97.06 105 ALA A O 1
ATOM 799 N N . GLY A 1 106 ? -2.775 6.606 19.170 1.00 97.31 106 GLY A N 1
ATOM 800 C CA . GLY A 1 106 ? -2.573 7.660 20.158 1.00 97.31 106 GLY A CA 1
ATOM 801 C C . GLY A 1 106 ? -3.853 8.271 20.715 1.00 97.31 106 GLY A C 1
ATOM 802 O O . GLY A 1 106 ? -4.963 7.807 20.472 1.00 97.31 106 GLY A O 1
ATOM 803 N N . PHE A 1 107 ? -3.679 9.339 21.489 1.00 97.19 107 PHE A N 1
ATOM 804 C CA . PHE A 1 107 ? -4.766 10.144 22.040 1.00 97.19 107 PHE A CA 1
ATOM 805 C C . PHE A 1 107 ? -4.728 11.528 21.383 1.00 97.19 107 PHE A C 1
ATOM 807 O O . PHE A 1 107 ? -3.810 12.310 21.643 1.00 97.19 107 PHE A O 1
ATOM 814 N N . GLY A 1 108 ? -5.695 11.802 20.509 1.00 94.88 108 GLY A N 1
ATOM 815 C CA . GLY A 1 108 ? -5.809 13.043 19.746 1.00 94.88 108 GLY A CA 1
ATOM 816 C C . GLY A 1 108 ? -6.625 14.120 20.469 1.00 94.88 108 GLY A C 1
ATOM 817 O O . GLY A 1 108 ? -7.145 13.920 21.564 1.00 94.88 108 GLY A O 1
ATOM 818 N N . GLU A 1 109 ? -6.793 15.295 19.861 1.00 94.06 109 GLU A N 1
ATOM 819 C CA . GLU A 1 109 ? -7.503 16.409 20.521 1.00 94.06 109 GLU A CA 1
ATOM 820 C C . GLU A 1 109 ? -8.991 16.125 20.786 1.00 94.06 109 GLU A C 1
ATOM 822 O O . GLU A 1 109 ? -9.562 16.652 21.738 1.00 94.06 109 GLU A O 1
ATOM 827 N N . SER A 1 110 ? -9.633 15.315 19.940 1.00 91.94 110 SER A N 1
ATOM 828 C CA . SER A 1 110 ? -11.086 15.071 19.972 1.00 91.94 110 SER A CA 1
ATOM 829 C C . SER A 1 110 ? -11.469 13.590 20.022 1.00 91.94 110 SER A C 1
ATOM 831 O O . SER A 1 110 ? -12.652 13.264 19.927 1.00 91.94 110 SER A O 1
ATOM 833 N N . GLY A 1 111 ? -10.498 12.693 20.173 1.00 96.31 111 GLY A N 1
ATOM 834 C CA . GLY A 1 111 ? -10.744 11.259 20.163 1.00 96.31 111 GLY A CA 1
ATOM 835 C C . GLY A 1 111 ? -9.497 10.436 20.437 1.00 96.31 111 GLY A C 1
ATOM 836 O O . GLY A 1 111 ? -8.417 10.966 20.699 1.00 96.31 111 GLY A O 1
ATOM 837 N N . ILE A 1 112 ? -9.681 9.125 20.391 1.00 97.75 112 ILE A N 1
ATOM 838 C CA . ILE A 1 112 ? -8.617 8.132 20.485 1.00 97.75 112 ILE A CA 1
ATOM 839 C C . ILE A 1 112 ? -8.347 7.650 19.068 1.00 97.75 112 ILE A C 1
ATOM 841 O O . ILE A 1 112 ? -9.260 7.173 18.391 1.00 97.75 112 ILE A O 1
ATOM 845 N N . ASP A 1 113 ? -7.107 7.802 18.630 1.00 98.19 113 ASP A N 1
ATOM 846 C CA . ASP A 1 113 ? -6.689 7.498 17.274 1.00 98.19 113 ASP A CA 1
ATOM 847 C C . ASP A 1 113 ? -6.250 6.040 17.189 1.00 98.19 113 ASP A C 1
ATOM 849 O O . ASP A 1 113 ? -5.506 5.537 18.036 1.00 98.19 113 ASP A O 1
ATOM 853 N N . PHE A 1 114 ? -6.716 5.372 16.146 1.00 98.38 114 PHE A N 1
ATOM 854 C CA . PHE A 1 114 ? -6.392 4.000 15.803 1.00 98.38 114 PHE A CA 1
ATOM 855 C C . PHE A 1 114 ? -5.883 3.944 14.366 1.00 98.38 114 PHE A C 1
ATOM 857 O O . PHE A 1 114 ? -6.214 4.788 13.528 1.00 98.38 114 PHE A O 1
ATOM 864 N N . VAL A 1 115 ? -5.107 2.912 14.071 1.00 98.19 115 VAL A N 1
ATOM 865 C CA . VAL A 1 115 ? -4.719 2.546 12.713 1.00 98.19 115 VAL A CA 1
ATOM 866 C C . VAL A 1 115 ? -5.071 1.085 12.495 1.00 98.19 115 VAL A C 1
ATOM 868 O O . VAL A 1 115 ? -4.829 0.255 13.366 1.00 98.19 115 VAL A O 1
ATOM 871 N N . CYS A 1 116 ? -5.683 0.778 11.352 1.00 98.06 116 CYS A N 1
ATOM 872 C CA . CYS A 1 116 ? -5.824 -0.599 10.903 1.00 98.06 116 CYS A CA 1
ATOM 873 C C . CYS A 1 116 ? -4.896 -0.846 9.714 1.00 98.06 116 CYS A C 1
ATOM 875 O O . CYS A 1 116 ? -5.039 -0.193 8.677 1.00 98.06 116 CYS A O 1
ATOM 877 N N . GLU A 1 117 ? -3.949 -1.764 9.876 1.00 97.50 117 GLU A N 1
ATOM 878 C CA . GLU A 1 117 ? -3.055 -2.239 8.825 1.00 97.50 117 GLU A CA 1
ATOM 879 C C . GLU A 1 117 ? -3.662 -3.474 8.149 1.00 97.50 117 GLU A C 1
ATOM 881 O O . GLU A 1 117 ? -4.234 -4.330 8.820 1.00 97.50 117 GLU A O 1
ATOM 886 N N . PHE A 1 118 ? -3.564 -3.588 6.824 1.00 96.19 118 PHE A N 1
ATOM 887 C CA . PHE A 1 118 ? -4.034 -4.768 6.088 1.00 96.19 118 PHE A CA 1
ATOM 888 C C . PHE A 1 118 ? -3.327 -4.923 4.739 1.00 96.19 118 PHE A C 1
ATOM 890 O O . PHE A 1 118 ? -2.813 -3.958 4.169 1.00 96.19 118 PHE A O 1
ATOM 897 N N . TRP A 1 119 ? -3.325 -6.147 4.214 1.00 93.69 119 TRP A N 1
ATOM 898 C CA . TRP A 1 119 ? -2.738 -6.490 2.919 1.00 93.69 119 TRP A CA 1
ATOM 899 C C . TRP A 1 119 ? -3.805 -6.567 1.819 1.00 93.69 119 TRP A C 1
ATOM 901 O O . TRP A 1 119 ? -4.920 -7.018 2.078 1.00 93.69 119 TRP A O 1
ATOM 911 N N . VAL A 1 120 ? -3.456 -6.153 0.599 1.00 90.06 120 VAL A N 1
ATOM 912 C CA . VAL A 1 120 ? -4.265 -6.198 -0.646 1.00 90.06 120 VAL A CA 1
ATOM 913 C C . VAL A 1 120 ? -3.414 -6.640 -1.818 1.00 90.06 120 VAL A C 1
ATOM 915 O O . VAL A 1 120 ? -2.212 -6.287 -1.814 1.00 90.06 120 VAL A O 1
#

pLDDT: mean 90.8, std 10.05, range [44.66, 98.38]

Radius of gyration: 19.53 Å; chains: 1; bounding box: 38×30×50 Å

Secondary structure (DSSP, 8-state):
---SSS-TT-EEEETTS-EEEEEEE-SSEEEEEPTTS-EEEEEHHHHHHS-EEESSTTTT--EEEEEEEE-TTS-TTTHHHHHHHHHTTSTT-B-SS---EEEEEEE-SSSEEEEEEEE-